Protein AF-A0A930RE83-F1 (afdb_monomer)

pLDDT: mean 85.76, std 9.1, range [52.56, 95.69]

InterPro domains:
  IPR011701 Major facilitator superfamily [PF07690] (9-84)
  IPR036259 MFS transporter superfamily [G3DSA:1.20.1250.20] (2-83)
  IPR036259 MFS transporter superfamily [SSF103473] (3-88)

Solvent-accessible surface area (backbone atoms only — not comparable to full-atom values): 5288 Å² total; per-residue (Å²): 108,72,67,59,52,52,50,47,66,58,46,51,61,55,51,57,47,54,55,52,72,74,37,60,81,92,47,38,69,58,52,54,48,51,52,53,49,52,52,54,57,46,47,68,50,52,50,57,52,52,50,53,41,28,75,76,60,34,63,70,55,37,52,49,53,53,51,51,51,51,52,52,48,66,60,45,49,61,56,51,51,54,53,50,53,51,56,50,53,62,69,72,58,131

Secondary structure (DSSP, 8-state):
-HHHHHHHHHHHHHHHHHHHHHS-TTTHHHHHHHHHHHHHHHHHHHHHHHHHHHHHH-HHHHHHHHHHHHHHHHHHHHHHHHHHHHHHHHHH--

Radius of gyration: 18.07 Å; Cα contacts (8 Å, |Δi|>4): 10; chains: 1; bounding box: 36×38×45 Å

Organism: Streptococcus intermedius (NCBI:txid1338)

Foldseek 3Di:
DVVVVVVVVVVVVVVLVVLQVPDDPVCSVVVVVVVVVVVVVVCVVVVVVLVVCCVPVNDPVSVVVVVVVVVVCVVVVVVVVVVVVVVVVVVVPD

Mean predicted aligned error: 7.8 Å

Structure (mmCIF, N/CA/C/O backbone):
data_AF-A0A930RE83-F1
#
_entry.id   AF-A0A930RE83-F1
#
loop_
_atom_site.group_PDB
_atom_site.id
_atom_site.type_symbol
_atom_site.label_atom_id
_atom_site.label_alt_id
_atom_si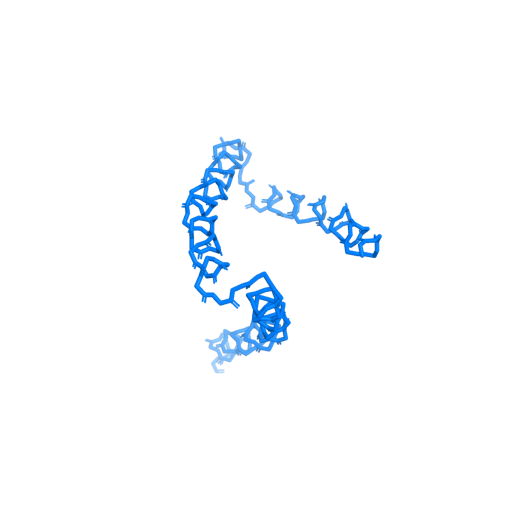te.label_comp_id
_atom_site.label_asym_id
_atom_site.label_entity_id
_atom_site.label_seq_id
_atom_site.pdbx_PDB_ins_code
_atom_site.Cartn_x
_atom_site.Cartn_y
_atom_site.Cartn_z
_atom_site.occupancy
_atom_site.B_iso_or_equiv
_atom_site.auth_seq_id
_atom_site.auth_comp_id
_atom_site.auth_asym_id
_atom_site.auth_atom_id
_atom_site.pdbx_PDB_model_num
ATOM 1 N N . TYR A 1 1 ? 4.317 -6.381 13.478 1.00 69.31 1 TYR A N 1
ATOM 2 C CA . TYR A 1 1 ? 4.946 -5.124 13.025 1.00 69.31 1 TYR A CA 1
ATOM 3 C C . TYR A 1 1 ? 6.361 -5.349 12.485 1.00 69.31 1 TYR A C 1
ATOM 5 O O . TYR A 1 1 ? 6.528 -5.248 11.280 1.00 69.31 1 TYR A O 1
ATOM 13 N N . LEU A 1 2 ? 7.348 -5.751 13.306 1.00 87.56 2 LEU A N 1
ATOM 14 C CA . LEU A 1 2 ? 8.749 -5.931 12.861 1.00 87.56 2 LEU A CA 1
ATOM 15 C C . LEU A 1 2 ? 8.920 -6.915 11.695 1.00 87.56 2 LEU A C 1
ATOM 17 O O . LEU A 1 2 ? 9.555 -6.577 10.707 1.00 87.56 2 LEU A O 1
ATOM 21 N N . ILE A 1 3 ? 8.296 -8.094 11.775 1.00 83.88 3 ILE A N 1
ATOM 22 C CA . ILE A 1 3 ? 8.374 -9.110 10.711 1.00 83.88 3 ILE A CA 1
ATOM 23 C C . ILE A 1 3 ? 7.755 -8.595 9.404 1.00 83.88 3 ILE A C 1
ATOM 25 O O . ILE A 1 3 ? 8.338 -8.766 8.344 1.00 83.88 3 ILE A O 1
ATOM 29 N N . SER A 1 4 ? 6.610 -7.909 9.475 1.00 82.31 4 SER A N 1
ATOM 30 C CA . SER A 1 4 ? 5.948 -7.340 8.292 1.00 82.31 4 SER A CA 1
ATOM 31 C C . SER A 1 4 ? 6.809 -6.277 7.611 1.00 82.31 4 SER A C 1
ATOM 33 O O . SER A 1 4 ? 6.930 -6.285 6.392 1.00 82.31 4 SER A O 1
ATOM 35 N N . ASN A 1 5 ? 7.431 -5.386 8.388 1.00 85.69 5 ASN A N 1
ATOM 36 C CA . ASN A 1 5 ? 8.323 -4.366 7.838 1.00 85.69 5 ASN A CA 1
ATOM 37 C C . ASN A 1 5 ? 9.622 -4.970 7.300 1.00 85.69 5 ASN A C 1
ATOM 39 O O . ASN A 1 5 ? 10.097 -4.527 6.264 1.00 85.69 5 ASN A O 1
ATOM 43 N N . ALA A 1 6 ? 10.174 -5.994 7.956 1.00 86.44 6 ALA A N 1
ATOM 44 C CA . ALA A 1 6 ? 11.346 -6.708 7.459 1.00 86.44 6 ALA A CA 1
ATOM 45 C C . ALA A 1 6 ? 11.051 -7.413 6.126 1.00 86.44 6 ALA A C 1
ATOM 47 O O . ALA A 1 6 ? 11.823 -7.286 5.182 1.00 86.44 6 ALA A O 1
ATOM 48 N N . LEU A 1 7 ? 9.905 -8.094 6.023 1.00 84.81 7 LEU A N 1
ATOM 49 C CA . LEU A 1 7 ? 9.453 -8.711 4.775 1.00 84.81 7 LEU A CA 1
ATOM 50 C C . LEU A 1 7 ? 9.263 -7.667 3.673 1.00 84.81 7 LEU A C 1
ATOM 52 O O . LEU A 1 7 ? 9.759 -7.861 2.569 1.00 84.81 7 LEU A O 1
ATOM 56 N N . TYR A 1 8 ? 8.602 -6.548 3.979 1.00 84.81 8 TYR A N 1
ATOM 57 C CA . TYR A 1 8 ? 8.414 -5.456 3.027 1.00 84.81 8 TYR A CA 1
ATOM 58 C C . TYR A 1 8 ? 9.752 -4.869 2.552 1.00 84.81 8 TYR A C 1
ATOM 60 O O . TYR A 1 8 ? 9.976 -4.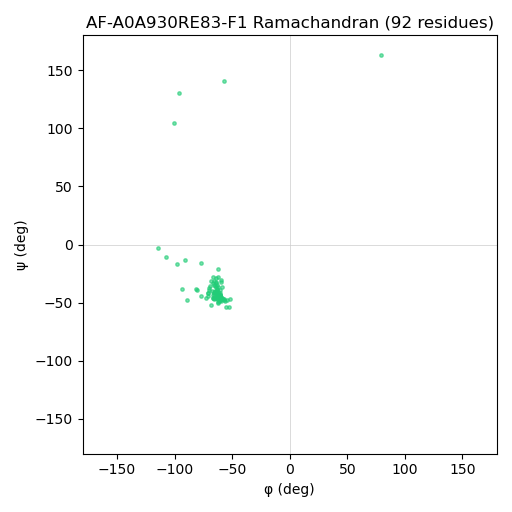749 1.352 1.00 84.81 8 TYR A O 1
ATOM 68 N N . ALA A 1 9 ? 10.670 -4.578 3.477 1.00 87.19 9 ALA A N 1
ATOM 69 C CA . ALA A 1 9 ? 11.977 -4.000 3.171 1.00 87.19 9 ALA A CA 1
ATOM 70 C C . ALA A 1 9 ? 12.870 -4.927 2.331 1.00 87.19 9 ALA A C 1
ATOM 72 O O . ALA A 1 9 ? 13.698 -4.441 1.568 1.00 87.19 9 ALA A O 1
ATOM 73 N N . LEU A 1 10 ? 12.708 -6.246 2.457 1.00 87.94 10 LEU A N 1
ATOM 74 C CA . LEU A 1 10 ? 13.399 -7.223 1.613 1.00 87.94 10 LEU A CA 1
ATOM 75 C C . LEU A 1 10 ? 12.717 -7.393 0.253 1.00 87.94 10 LEU A C 1
ATOM 77 O O . LEU A 1 10 ? 13.395 -7.527 -0.762 1.00 87.94 10 LEU A O 1
ATOM 81 N N . PHE A 1 11 ? 1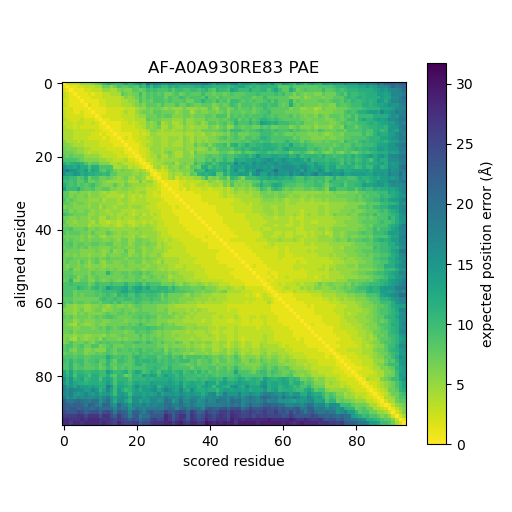1.384 -7.383 0.221 1.00 85.88 11 PHE A N 1
ATOM 82 C CA . PHE A 1 11 ? 10.615 -7.594 -1.002 1.00 85.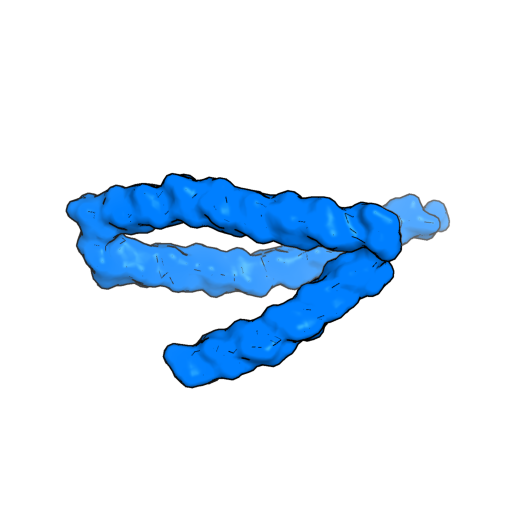88 11 PH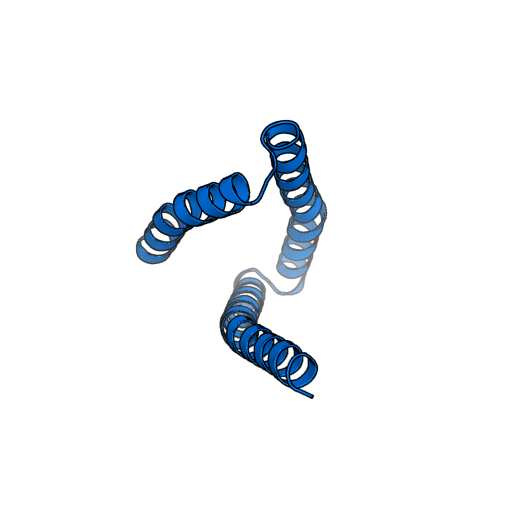E A CA 1
ATOM 83 C C . PHE A 1 11 ? 10.717 -6.411 -1.966 1.00 85.88 11 PHE A C 1
ATOM 85 O O . PHE A 1 11 ? 10.883 -6.613 -3.167 1.00 85.88 11 PHE A O 1
ATOM 92 N N . GLN A 1 12 ? 10.656 -5.187 -1.440 1.00 84.00 12 GLN A N 1
ATOM 93 C CA . GLN A 1 12 ? 10.670 -3.963 -2.235 1.00 84.00 12 GLN A CA 1
ATOM 94 C C . GLN A 1 12 ? 11.862 -3.887 -3.218 1.00 84.00 12 GLN A C 1
ATOM 96 O O . GLN A 1 12 ? 11.610 -3.764 -4.415 1.00 84.00 12 GLN A O 1
ATOM 101 N N . PRO A 1 13 ? 13.138 -4.037 -2.798 1.00 84.69 13 PRO A N 1
ATOM 102 C CA . PRO A 1 13 ? 14.269 -3.946 -3.724 1.00 84.69 13 PRO A CA 1
ATOM 103 C C . PRO A 1 13 ? 14.302 -5.084 -4.751 1.00 84.69 13 PRO A C 1
ATOM 105 O O . PRO A 1 13 ? 14.721 -4.863 -5.882 1.00 84.69 13 PRO A O 1
ATOM 108 N N . ILE A 1 14 ? 13.858 -6.292 -4.385 1.00 85.12 14 ILE A N 1
ATOM 109 C CA . ILE A 1 14 ? 13.802 -7.436 -5.309 1.00 85.12 14 ILE A CA 1
ATOM 110 C C . ILE A 1 14 ? 12.783 -7.157 -6.416 1.00 85.12 14 ILE A C 1
ATOM 112 O O . ILE A 1 14 ? 13.077 -7.337 -7.597 1.00 85.12 14 ILE A O 1
ATOM 116 N N . PHE A 1 15 ? 11.598 -6.689 -6.030 1.00 82.44 15 PHE A N 1
ATOM 117 C CA . PHE A 1 15 ? 10.515 -6.383 -6.953 1.00 82.44 15 PHE A CA 1
ATOM 118 C C . PHE A 1 15 ? 10.853 -5.200 -7.868 1.00 82.44 15 PHE A C 1
ATOM 120 O O . PHE A 1 15 ? 10.688 -5.298 -9.083 1.00 82.44 15 PHE A O 1
ATOM 127 N N . ASP A 1 16 ? 11.392 -4.115 -7.305 1.00 83.06 16 ASP A N 1
ATOM 128 C CA . ASP A 1 16 ? 11.787 -2.929 -8.069 1.00 83.06 16 ASP A CA 1
ATOM 129 C C . ASP A 1 16 ? 12.916 -3.243 -9.065 1.00 83.06 16 ASP A C 1
ATOM 131 O O . ASP A 1 16 ? 12.961 -2.652 -10.146 1.00 83.06 16 ASP A O 1
ATOM 135 N N . ASN A 1 17 ? 13.820 -4.171 -8.729 1.00 84.94 17 ASN A N 1
ATOM 136 C CA . ASN A 1 17 ? 14.888 -4.604 -9.626 1.00 84.94 17 ASN A CA 1
ATOM 137 C C . ASN A 1 17 ? 14.363 -5.473 -10.785 1.00 84.94 17 ASN A C 1
ATOM 139 O O . ASN A 1 17 ? 14.694 -5.193 -11.935 1.00 84.94 17 ASN A O 1
ATOM 143 N N . ASP A 1 18 ? 13.499 -6.463 -10.516 1.00 84.25 18 ASP A N 1
ATOM 144 C CA . ASP A 1 18 ? 12.898 -7.313 -11.566 1.00 84.25 18 ASP A CA 1
ATOM 145 C C . ASP A 1 18 ? 12.024 -6.490 -12.529 1.00 84.25 18 ASP A C 1
ATOM 147 O O . ASP A 1 18 ? 12.119 -6.639 -13.748 1.00 84.25 18 ASP A O 1
ATOM 151 N N . LEU A 1 19 ? 11.231 -5.544 -12.008 1.00 79.38 19 LEU A N 1
ATOM 152 C CA . LEU A 1 19 ? 10.470 -4.603 -12.837 1.00 79.38 19 LEU A CA 1
ATOM 153 C C . LEU A 1 19 ? 11.385 -3.796 -13.754 1.00 79.38 19 LEU A C 1
ATOM 155 O O . LEU A 1 19 ? 11.115 -3.660 -14.945 1.00 79.38 19 LEU A O 1
ATOM 159 N N . GLN A 1 20 ? 12.468 -3.254 -13.205 1.00 78.38 20 GLN A N 1
ATOM 160 C CA . GLN A 1 20 ? 13.418 -2.465 -13.971 1.00 78.38 20 GLN A CA 1
ATOM 161 C C . GLN A 1 20 ? 14.108 -3.292 -15.056 1.00 78.38 20 GLN A C 1
ATOM 163 O O . GLN A 1 20 ? 14.262 -2.793 -16.170 1.00 78.38 20 GLN A O 1
ATOM 168 N N . GLU A 1 21 ? 14.496 -4.533 -14.771 1.00 83.00 21 GLU A N 1
ATOM 169 C CA . GLU A 1 21 ? 15.133 -5.443 -15.730 1.00 83.00 21 GLU A CA 1
ATOM 170 C C . GLU A 1 21 ? 14.214 -5.789 -16.912 1.00 83.00 21 GLU A C 1
ATOM 172 O O . GLU A 1 21 ? 14.671 -5.872 -18.050 1.00 83.00 21 GLU A O 1
ATOM 177 N N . ARG A 1 22 ? 12.902 -5.895 -16.670 1.00 81.88 22 ARG A N 1
ATOM 178 C CA . ARG A 1 22 ? 11.894 -6.139 -17.717 1.00 81.88 22 ARG A CA 1
ATOM 179 C C . ARG A 1 22 ? 11.555 -4.905 -18.558 1.00 81.88 22 ARG A C 1
ATOM 181 O O . ARG A 1 22 ? 10.928 -5.047 -19.608 1.00 81.88 22 ARG A O 1
ATOM 188 N N . LEU A 1 23 ? 11.916 -3.705 -18.103 1.00 82.56 23 LEU A N 1
ATOM 189 C CA . LEU A 1 23 ? 11.586 -2.446 -18.772 1.00 82.56 23 LEU A CA 1
ATOM 190 C C . LEU A 1 23 ? 12.736 -1.964 -19.676 1.00 82.56 23 LEU A C 1
ATOM 192 O O . LEU A 1 23 ? 13.866 -1.838 -19.192 1.00 82.56 23 LEU A O 1
ATOM 196 N N . PRO A 1 24 ? 12.458 -1.598 -20.945 1.00 79.44 24 PRO A N 1
ATOM 197 C CA . PRO A 1 24 ? 13.442 -0.963 -21.819 1.00 79.44 24 PRO A CA 1
ATOM 198 C C . PRO A 1 24 ? 13.988 0.321 -21.187 1.00 79.44 24 PRO A C 1
ATOM 200 O O . PRO A 1 24 ? 13.243 1.086 -20.557 1.00 79.44 24 PRO A O 1
ATOM 203 N N . SER A 1 25 ? 15.291 0.562 -21.334 1.00 76.25 25 SER A N 1
ATOM 204 C CA . SER A 1 25 ? 15.985 1.663 -20.657 1.00 76.25 25 SER A CA 1
ATOM 205 C C . SER A 1 25 ? 15.447 3.036 -21.067 1.00 76.25 25 SER A C 1
ATOM 207 O O . SER A 1 25 ? 15.450 3.955 -20.248 1.00 76.25 25 SER A O 1
ATOM 209 N N . GLU A 1 26 ? 14.907 3.162 -22.281 1.00 80.88 26 GLU A N 1
ATOM 210 C CA . GLU A 1 26 ? 14.370 4.405 -22.833 1.00 80.88 26 GLU A CA 1
ATOM 211 C C . GLU A 1 26 ? 13.097 4.872 -22.114 1.00 80.88 26 GLU A C 1
ATOM 213 O O . GLU A 1 26 ? 12.855 6.072 -22.003 1.00 80.88 26 GLU A O 1
ATOM 218 N N . VAL A 1 27 ? 12.285 3.939 -21.601 1.00 82.50 27 VAL A N 1
ATOM 219 C CA . VAL A 1 27 ? 10.979 4.238 -20.980 1.00 82.50 27 VAL A CA 1
ATOM 220 C C . VAL A 1 27 ? 10.927 3.926 -19.486 1.00 82.50 27 VAL A C 1
ATOM 222 O O . VAL A 1 27 ? 9.912 4.200 -18.844 1.00 82.50 27 VAL A O 1
ATOM 225 N N . ARG A 1 28 ? 12.003 3.380 -18.900 1.00 84.00 28 ARG A N 1
ATOM 226 C CA . ARG A 1 28 ? 12.053 2.947 -17.492 1.00 84.00 28 ARG A CA 1
ATOM 227 C C . ARG A 1 28 ? 11.605 4.044 -16.522 1.00 84.00 28 ARG A C 1
ATOM 229 O O . ARG A 1 28 ? 10.777 3.781 -15.655 1.00 84.00 28 ARG A O 1
ATOM 236 N N . ALA A 1 29 ? 12.100 5.272 -16.690 1.00 83.62 29 ALA A N 1
ATOM 237 C CA . ALA A 1 29 ? 11.733 6.398 -15.827 1.00 83.62 29 ALA A CA 1
ATOM 238 C C . ALA A 1 29 ? 10.240 6.758 -15.939 1.00 83.62 29 ALA A C 1
ATOM 240 O O . ALA A 1 29 ? 9.572 6.999 -14.930 1.00 83.62 29 ALA A O 1
ATOM 241 N N . THR A 1 30 ? 9.690 6.738 -17.155 1.00 88.31 30 THR A N 1
ATOM 242 C CA . THR A 1 30 ? 8.268 6.999 -17.408 1.00 88.31 30 THR A CA 1
ATOM 243 C C . THR A 1 30 ? 7.396 5.902 -16.806 1.00 88.31 30 THR A C 1
ATOM 245 O O . THR A 1 30 ? 6.438 6.201 -16.101 1.00 88.31 30 THR A O 1
ATOM 248 N N . MET A 1 31 ? 7.753 4.635 -17.012 1.00 87.44 31 MET A N 1
ATOM 249 C CA . MET A 1 31 ? 7.014 3.488 -16.481 1.00 87.44 31 MET A CA 1
ATOM 250 C C . MET A 1 31 ? 7.044 3.439 -14.952 1.00 87.44 31 MET A C 1
ATOM 252 O O . MET A 1 31 ? 6.013 3.194 -14.330 1.00 87.44 31 MET A O 1
ATOM 256 N N . LEU A 1 32 ? 8.183 3.758 -14.333 1.00 85.94 32 LEU A N 1
ATOM 257 C CA . LEU A 1 32 ? 8.288 3.869 -12.878 1.00 85.94 32 LEU A CA 1
ATOM 258 C C . LEU A 1 32 ? 7.441 5.028 -12.321 1.00 85.94 32 LEU A C 1
ATOM 260 O O . LEU A 1 32 ? 6.827 4.906 -11.257 1.00 85.94 32 LEU A O 1
ATOM 264 N N . SER A 1 33 ? 7.348 6.135 -13.063 1.00 88.50 33 SER A N 1
ATOM 265 C CA . SER A 1 33 ? 6.469 7.257 -12.708 1.00 88.50 33 SER A CA 1
ATOM 266 C C . SER A 1 33 ? 4.996 6.862 -12.811 1.00 88.50 33 SER A C 1
ATOM 268 O O . SER A 1 33 ? 4.226 7.130 -11.893 1.00 88.50 33 SER A O 1
ATOM 270 N N . VAL A 1 34 ? 4.603 6.154 -13.876 1.00 90.38 34 VAL A N 1
ATOM 271 C CA . VAL A 1 34 ? 3.242 5.619 -14.035 1.00 90.38 34 VAL A CA 1
ATOM 272 C C . VAL A 1 34 ? 2.908 4.642 -12.910 1.00 90.38 34 VAL A C 1
ATOM 274 O O . VAL A 1 34 ? 1.833 4.743 -12.326 1.00 90.38 34 VAL A O 1
ATOM 277 N N . TYR A 1 35 ? 3.828 3.745 -12.548 1.00 86.88 35 TYR A N 1
ATOM 278 C CA . TYR A 1 35 ? 3.657 2.839 -11.411 1.00 86.88 35 TYR A CA 1
ATOM 279 C C . TYR A 1 35 ? 3.384 3.607 -10.109 1.00 86.88 35 TYR A C 1
ATOM 281 O O . TYR A 1 35 ? 2.393 3.343 -9.424 1.00 86.88 35 TYR A O 1
ATOM 289 N N . SER A 1 36 ? 4.196 4.627 -9.821 1.00 88.25 36 SER A N 1
ATOM 290 C CA . SER A 1 36 ? 3.999 5.504 -8.660 1.00 88.25 36 SER A CA 1
ATOM 291 C C . SER A 1 36 ? 2.648 6.232 -8.707 1.00 88.25 36 SER A C 1
ATOM 293 O O . SER A 1 36 ? 1.941 6.292 -7.704 1.00 88.25 36 SER A O 1
ATOM 295 N N . MET A 1 37 ? 2.236 6.728 -9.878 1.00 94.31 37 MET A N 1
ATOM 296 C CA . MET A 1 37 ? 0.937 7.383 -10.058 1.00 94.31 37 MET A CA 1
ATOM 297 C C . MET A 1 37 ? -0.234 6.426 -9.834 1.00 94.31 37 MET A C 1
ATOM 299 O O . MET A 1 37 ? -1.216 6.811 -9.206 1.00 94.31 37 MET A O 1
ATOM 303 N N . MET A 1 38 ? -0.145 5.184 -10.313 1.00 92.38 38 MET A N 1
ATOM 304 C CA . MET A 1 38 ? -1.172 4.164 -10.080 1.00 92.38 38 MET A CA 1
ATOM 305 C C . MET A 1 38 ? -1.302 3.833 -8.594 1.00 92.38 38 MET A C 1
ATOM 307 O O . MET A 1 38 ? -2.420 3.703 -8.092 1.00 92.38 38 MET A O 1
ATOM 311 N N . PHE A 1 39 ? -0.183 3.766 -7.869 1.00 88.31 39 PHE A N 1
ATOM 312 C CA . PHE A 1 39 ? -0.197 3.619 -6.417 1.00 88.31 39 PHE A CA 1
ATOM 313 C C . PHE A 1 39 ? -0.895 4.807 -5.739 1.00 88.31 39 PHE A C 1
ATOM 315 O O . PHE A 1 39 ? -1.810 4.610 -4.938 1.00 88.31 39 PHE A O 1
ATOM 322 N N . SER A 1 40 ? -0.546 6.042 -6.107 1.00 93.88 40 SER A N 1
ATOM 323 C CA . SER A 1 40 ? -1.197 7.243 -5.568 1.00 93.88 40 SER A CA 1
ATOM 324 C C . SER A 1 40 ? -2.694 7.303 -5.888 1.00 93.88 40 SER A C 1
ATOM 326 O O . SER A 1 40 ? -3.496 7.595 -5.005 1.00 93.88 40 SER A O 1
ATOM 328 N N . LEU A 1 41 ? -3.097 6.986 -7.120 1.00 95.12 41 LEU A N 1
ATOM 329 C CA . LEU A 1 41 ? -4.505 6.949 -7.526 1.00 95.12 41 LEU A CA 1
ATOM 330 C C . LEU A 1 41 ? -5.284 5.871 -6.769 1.00 95.12 41 LEU A C 1
ATOM 332 O O . LEU A 1 41 ? -6.422 6.102 -6.366 1.00 95.12 41 LEU A O 1
ATOM 336 N N . SER A 1 42 ? -4.654 4.727 -6.504 1.00 94.44 42 SER A N 1
ATOM 337 C CA . SER A 1 42 ? -5.239 3.688 -5.656 1.00 94.44 42 SER A CA 1
ATOM 338 C C . SER A 1 42 ? -5.487 4.217 -4.241 1.00 94.44 42 SER A C 1
ATOM 340 O O . SER A 1 42 ? -6.579 4.033 -3.707 1.00 94.44 42 SER A O 1
ATOM 342 N N . MET A 1 43 ? -4.530 4.940 -3.649 1.00 92.88 43 MET A N 1
ATOM 343 C CA . MET A 1 43 ? -4.681 5.520 -2.305 1.00 92.88 43 MET A CA 1
ATOM 344 C C . MET A 1 43 ? -5.870 6.480 -2.196 1.00 92.88 43 MET A C 1
ATOM 346 O O . MET A 1 43 ? -6.572 6.459 -1.186 1.00 92.88 43 MET A O 1
ATOM 350 N N . ILE A 1 44 ? -6.152 7.259 -3.245 1.00 95.69 44 ILE A N 1
ATOM 351 C CA . ILE A 1 44 ? -7.318 8.159 -3.295 1.00 95.69 44 ILE A CA 1
ATOM 352 C C . ILE A 1 44 ? -8.636 7.389 -3.147 1.00 95.69 44 ILE A C 1
ATOM 354 O O . ILE A 1 44 ? -9.589 7.927 -2.596 1.00 95.69 44 ILE A O 1
ATOM 358 N N . VAL A 1 45 ? -8.704 6.136 -3.597 1.00 93.62 45 VAL A N 1
ATOM 359 C CA . VAL A 1 45 ? -9.902 5.294 -3.464 1.00 93.62 45 VAL A CA 1
ATOM 360 C C . VAL A 1 45 ? -9.885 4.515 -2.150 1.00 93.62 45 VAL A C 1
ATOM 362 O O . VAL A 1 45 ? -10.876 4.498 -1.418 1.00 93.62 45 VAL A O 1
ATOM 365 N N . PHE A 1 46 ? -8.759 3.879 -1.822 1.00 92.19 46 PHE A N 1
ATOM 366 C CA . PHE A 1 46 ? -8.661 2.984 -0.669 1.00 92.19 46 PHE A CA 1
ATOM 367 C C . PHE A 1 46 ? -8.740 3.715 0.672 1.00 92.19 46 PHE A C 1
ATOM 369 O O . PHE A 1 46 ? -9.326 3.173 1.611 1.00 92.19 46 PHE A O 1
ATOM 376 N N . PHE A 1 47 ? -8.192 4.928 0.789 1.00 92.88 47 PHE A N 1
ATOM 377 C CA . PHE A 1 47 ? -8.219 5.667 2.054 1.00 92.88 47 PHE A CA 1
ATOM 378 C C . PHE A 1 47 ? -9.631 6.115 2.445 1.00 92.88 47 PHE A C 1
ATOM 380 O O . PHE A 1 47 ? -10.049 5.769 3.551 1.00 92.88 47 PHE A O 1
ATOM 387 N N . PRO A 1 48 ? -10.413 6.792 1.580 1.00 94.62 48 PRO A N 1
ATOM 388 C CA . PRO A 1 48 ? -11.792 7.144 1.908 1.00 94.62 48 PRO A CA 1
ATOM 389 C C . PRO A 1 48 ? -12.675 5.919 2.113 1.00 94.62 48 PRO A C 1
ATOM 391 O O . PRO A 1 48 ? -13.495 5.917 3.023 1.00 94.62 48 PRO A O 1
ATOM 394 N N . LEU A 1 49 ? -12.489 4.861 1.317 1.00 93.75 49 LEU A N 1
ATOM 395 C CA . LEU A 1 49 ? -13.238 3.618 1.487 1.00 93.75 49 LEU A CA 1
ATOM 396 C C . LEU A 1 49 ? -12.974 3.006 2.865 1.00 93.75 49 LEU A C 1
ATOM 398 O O . LEU A 1 49 ? -13.912 2.668 3.579 1.00 93.75 49 LEU A O 1
ATOM 402 N N . THR A 1 50 ? -11.707 2.912 3.270 1.00 92.62 50 THR A N 1
ATOM 403 C CA . THR A 1 50 ? -11.345 2.380 4.590 1.00 92.62 50 THR A CA 1
ATOM 404 C C . THR A 1 50 ? -11.856 3.289 5.707 1.00 92.62 50 THR A C 1
ATOM 406 O O . THR A 1 50 ? -12.392 2.784 6.687 1.00 92.62 50 THR A O 1
ATOM 409 N N . GLY A 1 51 ? -11.753 4.613 5.548 1.00 92.50 51 GLY A N 1
ATOM 410 C CA . GLY A 1 51 ? -12.303 5.588 6.493 1.00 92.50 51 GLY A CA 1
ATOM 411 C C . GLY A 1 51 ? -13.813 5.434 6.667 1.00 92.50 51 GLY A C 1
ATOM 412 O O . GLY A 1 51 ? -14.291 5.315 7.788 1.00 92.50 51 GLY A O 1
ATOM 413 N N . TRP A 1 52 ? -14.550 5.297 5.565 1.00 95.38 52 TRP A N 1
ATOM 414 C CA . TRP A 1 52 ? -15.988 5.048 5.599 1.00 95.38 52 TRP A CA 1
ATOM 415 C C . TRP A 1 52 ? -16.333 3.717 6.283 1.00 95.38 52 TRP A C 1
ATOM 417 O O . TRP A 1 52 ? -17.268 3.669 7.081 1.00 95.38 52 TRP A O 1
ATOM 427 N N . LEU A 1 53 ? -15.576 2.637 6.043 1.00 93.81 53 LEU A N 1
ATOM 428 C CA . LEU A 1 53 ? -15.777 1.381 6.782 1.00 93.81 53 LEU A CA 1
ATOM 429 C C . LEU A 1 53 ? -15.552 1.578 8.287 1.00 93.81 53 LEU A C 1
ATOM 431 O O . LEU A 1 53 ? -16.352 1.092 9.086 1.00 93.81 53 LEU A O 1
ATOM 435 N N . ILE A 1 54 ? -14.500 2.306 8.668 1.00 95.31 54 ILE A N 1
ATOM 436 C CA . ILE A 1 54 ? -14.185 2.596 10.071 1.00 95.31 54 ILE A CA 1
ATOM 437 C C . ILE A 1 54 ? -15.317 3.388 10.729 1.00 95.31 54 ILE A C 1
ATOM 439 O O . ILE A 1 54 ? -15.722 3.031 11.834 1.00 95.31 54 ILE A O 1
ATOM 443 N N . ASP A 1 55 ? -15.856 4.403 10.055 1.00 94.75 55 ASP A N 1
ATOM 444 C CA . ASP A 1 55 ? -16.925 5.247 10.595 1.00 94.75 55 ASP A CA 1
ATOM 445 C C . ASP A 1 55 ? -18.225 4.461 10.847 1.00 94.75 55 ASP A C 1
ATOM 447 O O . ASP A 1 55 ? -18.948 4.753 11.798 1.00 94.75 55 ASP A O 1
ATOM 451 N N . ASN A 1 56 ? -18.516 3.436 10.035 1.00 93.94 56 ASN A N 1
ATOM 452 C CA . ASN A 1 56 ? -19.753 2.649 10.145 1.00 93.94 56 ASN A CA 1
ATOM 453 C C . ASN A 1 56 ? -19.617 1.384 11.010 1.00 93.94 56 ASN A C 1
ATOM 455 O O . ASN A 1 56 ? -20.554 1.016 11.716 1.00 93.94 56 ASN A O 1
ATOM 459 N N . LEU A 1 57 ? -18.483 0.681 10.937 1.00 92.12 57 LEU A N 1
ATOM 4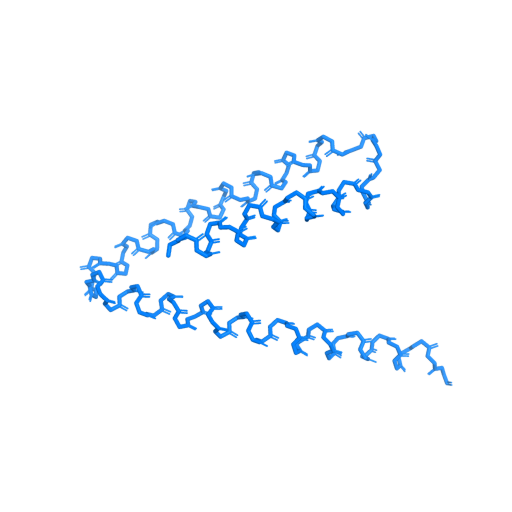60 C CA . LEU A 1 57 ? -18.273 -0.629 11.577 1.00 92.12 57 LEU A CA 1
ATOM 461 C C . LEU A 1 57 ? -17.342 -0.558 12.795 1.00 92.12 57 LEU A C 1
ATOM 463 O O . LEU A 1 57 ? -17.204 -1.532 13.538 1.00 92.12 57 LEU A O 1
ATOM 467 N N . GLY A 1 58 ? -16.681 0.580 12.994 1.00 92.44 58 GLY A N 1
ATOM 468 C CA . GLY A 1 58 ? -15.622 0.752 13.974 1.00 92.44 58 GLY A CA 1
ATOM 469 C C . GLY A 1 58 ? -14.275 0.201 13.499 1.00 92.44 58 GLY A C 1
ATOM 470 O O . GLY A 1 58 ? -14.164 -0.609 12.571 1.00 92.44 58 GLY A O 1
ATOM 471 N N . PHE A 1 59 ? -13.214 0.632 14.183 1.00 91.31 59 PHE A N 1
ATOM 472 C CA . PHE A 1 59 ? -11.833 0.278 13.847 1.00 91.31 59 PHE A CA 1
ATOM 473 C C . PHE A 1 59 ? -11.576 -1.235 13.882 1.00 91.31 59 PHE A C 1
ATOM 475 O O . PHE A 1 59 ? -11.016 -1.787 12.937 1.00 91.31 59 PHE A O 1
ATOM 482 N N . VAL A 1 60 ? -11.995 -1.917 14.955 1.00 93.25 60 VAL A N 1
ATOM 483 C CA . VAL A 1 60 ? -11.667 -3.337 15.185 1.00 93.25 60 VAL A CA 1
ATOM 484 C C . VAL A 1 60 ? -12.234 -4.227 14.081 1.00 93.25 60 VAL A C 1
ATOM 486 O O . VAL A 1 60 ? -11.505 -5.022 13.493 1.00 93.25 60 VAL A O 1
ATOM 489 N N . VAL A 1 61 ? -13.522 -4.068 13.772 1.00 93.44 61 VAL A N 1
ATOM 490 C CA . VAL A 1 61 ? -14.214 -4.881 12.764 1.00 93.44 61 VAL A CA 1
ATOM 491 C C . VAL A 1 61 ? -13.647 -4.601 11.373 1.00 93.44 61 VAL A C 1
ATOM 493 O O . VAL A 1 61 ? -13.375 -5.537 10.622 1.00 93.44 61 VAL A O 1
ATOM 496 N N . THR A 1 62 ? -13.383 -3.333 11.052 1.00 93.69 62 THR A N 1
ATOM 497 C CA . THR A 1 62 ? -12.819 -2.944 9.753 1.00 93.69 62 THR A CA 1
ATOM 498 C C . THR A 1 62 ? -11.438 -3.545 9.521 1.00 93.69 62 THR A C 1
ATOM 500 O O . THR A 1 62 ? -11.208 -4.169 8.486 1.00 93.69 62 THR A O 1
ATOM 503 N N . PHE A 1 63 ? -10.524 -3.423 10.488 1.00 91.50 63 PHE A N 1
ATOM 504 C CA . PHE A 1 63 ? -9.185 -4.000 10.355 1.00 91.50 63 PHE A CA 1
ATOM 505 C C . PHE A 1 63 ? -9.202 -5.529 10.309 1.00 91.50 63 PHE A C 1
ATOM 507 O O . PHE A 1 63 ? -8.371 -6.118 9.619 1.00 91.50 63 PHE A O 1
ATOM 514 N N . LEU A 1 64 ? -10.152 -6.178 10.988 1.00 94.19 64 LEU A N 1
ATOM 515 C CA . LEU A 1 64 ? -10.309 -7.630 10.929 1.00 94.19 64 LEU A CA 1
ATOM 516 C C . LEU A 1 64 ? -10.727 -8.084 9.524 1.00 94.19 64 LEU A C 1
ATOM 518 O O . LEU A 1 64 ? -10.102 -8.990 8.970 1.00 94.19 64 LEU A O 1
ATOM 522 N N . TYR A 1 65 ? -11.709 -7.415 8.910 1.00 92.50 65 TYR A N 1
ATOM 523 C CA . TYR A 1 65 ? -12.094 -7.685 7.521 1.00 92.50 65 TYR A CA 1
ATOM 524 C C . TYR A 1 65 ? -10.958 -7.399 6.538 1.00 92.50 65 TYR A C 1
ATOM 526 O O . TYR A 1 65 ? -10.696 -8.224 5.663 1.00 92.50 65 TYR A O 1
ATOM 534 N N . LEU A 1 66 ? -10.247 -6.278 6.701 1.00 91.69 66 LEU A N 1
ATOM 535 C CA . LEU A 1 66 ? -9.117 -5.923 5.840 1.00 91.69 66 LEU A CA 1
ATOM 536 C C . LEU A 1 66 ? -7.997 -6.970 5.930 1.00 91.69 66 LEU A C 1
ATOM 538 O O . LEU A 1 66 ? -7.463 -7.410 4.914 1.00 91.69 66 LEU A O 1
ATOM 542 N N . GLY A 1 67 ? -7.669 -7.409 7.148 1.00 90.69 67 GLY A N 1
ATOM 543 C CA . GLY A 1 67 ? -6.666 -8.440 7.394 1.00 90.69 67 GLY A CA 1
ATOM 544 C C . GLY A 1 67 ? -7.063 -9.790 6.798 1.00 90.69 67 GLY A C 1
ATOM 545 O O . GLY A 1 67 ? -6.260 -10.417 6.108 1.00 90.69 67 GLY A O 1
ATOM 546 N N . PHE A 1 68 ? -8.312 -10.216 6.999 1.00 94.06 68 PHE A N 1
ATOM 547 C CA . PHE A 1 68 ? -8.826 -11.452 6.409 1.00 94.06 68 PHE A CA 1
ATOM 548 C C . PHE A 1 68 ? -8.790 -11.410 4.876 1.00 94.06 68 PHE A C 1
ATOM 550 O O . PHE A 1 68 ? -8.334 -12.360 4.239 1.00 94.06 68 PHE A O 1
ATOM 557 N N . PHE A 1 69 ? -9.201 -10.286 4.287 1.00 92.62 69 PHE A N 1
ATOM 558 C CA . PHE A 1 69 ? -9.159 -10.057 2.846 1.00 92.62 69 PHE A CA 1
ATOM 559 C C . PHE A 1 69 ? -7.733 -10.155 2.282 1.00 92.62 69 PHE A C 1
ATOM 561 O O . PHE A 1 69 ? -7.512 -10.845 1.285 1.00 92.62 69 PHE A O 1
ATOM 568 N N . LEU A 1 70 ? -6.747 -9.547 2.950 1.00 89.44 70 LEU A N 1
ATOM 569 C CA . LEU A 1 70 ? -5.338 -9.628 2.551 1.00 89.44 70 LEU A CA 1
ATOM 570 C C . LEU A 1 70 ? -4.795 -11.062 2.610 1.00 89.44 70 LEU A C 1
ATOM 572 O O . LEU A 1 70 ? -4.132 -11.505 1.671 1.00 89.44 70 LEU A O 1
ATOM 576 N N . VAL A 1 71 ? -5.104 -11.811 3.674 1.00 91.75 71 VAL A N 1
ATOM 577 C CA . VAL A 1 71 ? -4.687 -13.218 3.798 1.00 91.75 71 VAL A CA 1
ATOM 578 C C . VAL A 1 71 ? -5.315 -14.065 2.691 1.00 91.75 71 VAL A C 1
ATOM 580 O O . VAL A 1 71 ? -4.606 -14.807 2.011 1.00 91.75 71 VAL A O 1
ATOM 583 N N . MET A 1 72 ? -6.616 -13.902 2.449 1.00 93.31 72 MET A N 1
ATOM 584 C CA . MET A 1 72 ? -7.332 -14.569 1.360 1.00 93.31 72 MET A CA 1
ATOM 585 C C . MET A 1 72 ? -6.681 -14.319 -0.003 1.00 93.31 72 MET A C 1
ATOM 587 O O . MET A 1 72 ? -6.428 -15.276 -0.737 1.00 93.31 72 MET A O 1
ATOM 591 N N . ILE A 1 73 ? -6.354 -13.064 -0.325 1.00 90.75 73 ILE A N 1
ATOM 592 C CA . ILE A 1 73 ? -5.673 -12.714 -1.579 1.00 90.75 73 ILE A CA 1
ATOM 593 C C . ILE A 1 73 ? -4.292 -13.357 -1.648 1.00 90.75 73 ILE A C 1
ATOM 595 O O . ILE A 1 73 ? -3.960 -13.960 -2.667 1.00 90.75 73 ILE A O 1
ATOM 599 N N . SER A 1 74 ? -3.501 -13.266 -0.576 1.00 87.19 74 SER A N 1
ATOM 600 C CA . SER A 1 74 ? -2.140 -13.813 -0.550 1.00 87.19 74 SER A CA 1
ATOM 601 C C . SER A 1 74 ? -2.099 -15.324 -0.802 1.00 87.19 74 SER A C 1
ATOM 603 O O . SER A 1 74 ? -1.169 -15.811 -1.439 1.00 87.19 74 SER A O 1
ATOM 605 N N . LEU A 1 75 ? -3.132 -16.059 -0.373 1.00 90.81 75 LEU A N 1
ATOM 606 C CA . LEU A 1 75 ? -3.266 -17.494 -0.619 1.00 90.81 75 LEU A CA 1
ATOM 607 C C . LEU A 1 75 ? -3.823 -17.796 -2.019 1.00 90.81 75 LEU A C 1
ATOM 609 O O . LEU A 1 75 ? -3.389 -18.745 -2.672 1.00 90.81 75 LEU A O 1
ATOM 613 N N . LEU A 1 76 ? -4.778 -16.993 -2.499 1.00 90.38 76 LEU A N 1
ATOM 614 C CA . LEU A 1 76 ? -5.394 -17.162 -3.818 1.00 90.38 76 LEU A CA 1
ATOM 615 C C . LEU A 1 76 ? -4.437 -16.836 -4.967 1.00 90.38 76 LEU A C 1
ATOM 617 O O . LEU A 1 76 ? -4.456 -17.536 -5.978 1.00 90.38 76 LEU A O 1
ATOM 621 N N . LEU A 1 77 ? -3.605 -15.802 -4.827 1.00 87.94 77 LEU A N 1
ATOM 622 C CA . LEU A 1 77 ? -2.708 -15.313 -5.874 1.00 87.94 77 LEU A CA 1
ATOM 623 C C . LEU A 1 77 ? -1.763 -16.403 -6.427 1.00 87.94 77 LEU A C 1
ATOM 625 O O . LEU A 1 77 ? -1.797 -16.626 -7.638 1.00 87.94 77 LEU A O 1
ATOM 629 N N . PRO A 1 78 ? -0.975 -17.141 -5.615 1.00 87.25 78 PRO A N 1
ATOM 630 C CA . PRO A 1 78 ? -0.090 -18.187 -6.132 1.00 87.25 78 PRO A CA 1
ATOM 631 C C . PRO A 1 78 ? -0.869 -19.352 -6.750 1.00 87.25 78 PRO A C 1
ATOM 633 O O . PRO A 1 78 ? -0.446 -19.909 -7.761 1.00 87.25 78 PRO A O 1
ATOM 636 N N . VAL A 1 79 ? -2.040 -19.696 -6.201 1.00 87.12 79 VAL A N 1
ATOM 637 C CA . VAL A 1 79 ? -2.905 -20.744 -6.764 1.00 87.12 79 VAL A CA 1
ATOM 638 C C . VAL A 1 79 ? -3.438 -20.322 -8.132 1.00 87.12 79 VAL A C 1
ATOM 640 O O . VAL A 1 79 ? -3.467 -21.123 -9.064 1.00 87.12 79 VAL A O 1
ATOM 643 N N . PHE A 1 80 ? -3.863 -19.068 -8.270 1.00 85.69 80 PHE A N 1
ATOM 644 C CA . PHE A 1 80 ? -4.410 -18.538 -9.511 1.00 85.69 80 PHE A CA 1
ATOM 645 C C . PHE A 1 80 ? -3.327 -18.361 -10.580 1.00 85.69 80 PHE A C 1
ATOM 647 O O . PHE A 1 80 ? -3.514 -18.802 -11.713 1.00 85.69 80 PHE A O 1
ATOM 654 N N . LEU A 1 81 ? -2.168 -17.812 -10.208 1.00 85.56 81 LEU A N 1
ATOM 655 C CA . LEU A 1 81 ? -1.000 -17.700 -11.083 1.00 85.56 81 LEU A CA 1
ATOM 656 C C . LEU A 1 81 ? -0.511 -19.079 -11.538 1.00 85.56 81 LEU A C 1
ATOM 658 O O . LEU A 1 81 ? -0.308 -19.283 -12.730 1.00 85.56 81 LEU A O 1
ATOM 662 N N . GLY A 1 82 ? -0.423 -20.055 -10.629 1.00 81.81 82 GLY A N 1
ATOM 663 C CA . GLY A 1 82 ? -0.062 -21.432 -10.972 1.00 81.81 82 GLY A CA 1
ATOM 664 C C . GLY A 1 82 ? -1.069 -22.099 -11.915 1.00 81.81 82 GLY A C 1
ATOM 665 O O . GLY A 1 82 ? -0.681 -22.829 -12.824 1.00 81.81 82 GLY A O 1
ATOM 666 N N . LYS A 1 83 ? -2.369 -21.816 -11.755 1.00 81.62 83 LYS A N 1
ATOM 667 C CA . LYS A 1 83 ? -3.413 -22.285 -12.683 1.00 81.62 83 LYS A CA 1
ATOM 668 C C . LYS A 1 83 ? -3.308 -21.632 -14.063 1.00 81.62 83 LYS A C 1
ATOM 670 O O . LYS A 1 83 ? -3.529 -22.314 -15.060 1.00 81.62 83 LYS A O 1
ATOM 675 N N . MET A 1 84 ? -2.998 -20.337 -14.136 1.00 79.31 84 MET A N 1
ATOM 676 C CA . MET A 1 84 ? -2.828 -19.638 -15.414 1.00 79.31 84 MET A CA 1
ATOM 677 C C . MET A 1 84 ? -1.554 -20.067 -16.139 1.00 79.31 84 MET A C 1
ATOM 679 O O . MET A 1 84 ? -1.621 -20.309 -17.338 1.00 79.31 84 MET A O 1
ATOM 683 N N . ALA A 1 85 ? -0.440 -20.238 -15.424 1.00 79.75 85 ALA A N 1
ATOM 684 C CA . ALA A 1 85 ? 0.808 -20.742 -15.993 1.00 79.75 85 ALA A CA 1
ATOM 685 C C . ALA A 1 85 ? 0.605 -22.117 -16.651 1.00 79.75 85 ALA A C 1
ATOM 687 O O . ALA A 1 85 ? 0.936 -22.292 -17.818 1.00 79.75 85 ALA A O 1
ATOM 688 N N . LYS A 1 86 ? -0.078 -23.045 -15.961 1.00 74.56 86 LYS A N 1
ATOM 689 C CA . LYS A 1 86 ? -0.422 -24.362 -16.527 1.00 74.56 86 LYS A CA 1
ATOM 690 C C . LYS A 1 86 ? -1.301 -24.278 -17.778 1.00 74.56 86 LYS A C 1
ATOM 692 O O . LYS A 1 86 ? -1.079 -25.024 -18.718 1.00 74.56 86 LYS A O 1
ATOM 697 N N . ARG A 1 87 ? -2.275 -23.357 -17.822 1.00 72.50 87 ARG A N 1
ATOM 698 C CA . ARG A 1 87 ? -3.110 -23.150 -19.023 1.00 72.50 87 ARG A CA 1
ATOM 699 C C . ARG A 1 87 ? -2.337 -22.588 -20.211 1.00 72.50 87 ARG A C 1
ATOM 701 O O . ARG A 1 87 ? -2.793 -22.764 -21.334 1.00 72.50 87 ARG A O 1
ATOM 708 N N . ILE A 1 88 ? -1.263 -21.839 -19.970 1.00 70.94 88 ILE A N 1
ATOM 709 C CA . ILE A 1 88 ? -0.419 -21.295 -21.036 1.00 70.94 88 ILE A CA 1
ATOM 710 C C . ILE A 1 88 ? 0.481 -22.407 -21.583 1.00 70.94 88 ILE A C 1
ATOM 712 O O . ILE A 1 88 ? 0.516 -22.574 -22.797 1.00 70.94 88 ILE A O 1
ATOM 716 N N . ASP A 1 89 ? 1.093 -23.221 -20.717 1.00 69.50 89 ASP A N 1
ATOM 717 C CA . ASP A 1 89 ? 1.886 -24.387 -21.140 1.00 69.50 89 ASP A CA 1
ATOM 718 C C . ASP A 1 89 ? 1.043 -25.421 -21.910 1.00 69.50 89 ASP A C 1
ATOM 720 O O . ASP A 1 89 ? 1.442 -25.839 -22.996 1.00 69.50 89 ASP A O 1
ATOM 724 N N . ASP A 1 90 ?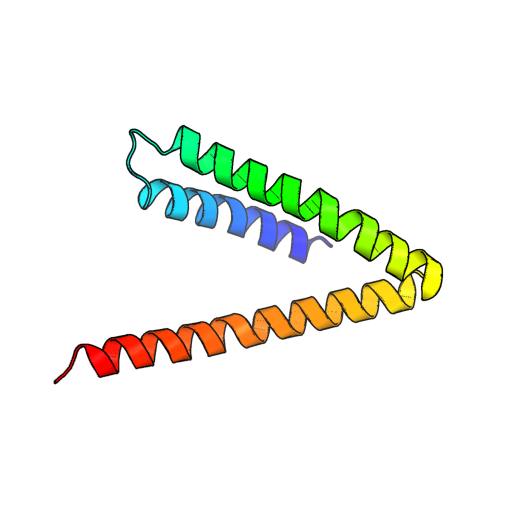 -0.168 -25.748 -21.439 1.00 62.59 90 ASP A N 1
ATOM 725 C CA . ASP A 1 90 ? -1.095 -26.659 -22.142 1.00 62.59 90 ASP A CA 1
ATOM 726 C C . ASP A 1 90 ? -1.534 -26.130 -23.521 1.00 62.59 90 ASP A C 1
ATOM 728 O O . ASP A 1 90 ? -1.993 -26.894 -24.365 1.00 62.59 90 ASP A O 1
ATOM 732 N N . LYS A 1 91 ? -1.430 -24.818 -23.770 1.00 59.38 91 LYS A N 1
ATOM 733 C CA . LYS A 1 91 ? -1.769 -24.205 -25.065 1.00 59.38 91 LYS A CA 1
ATOM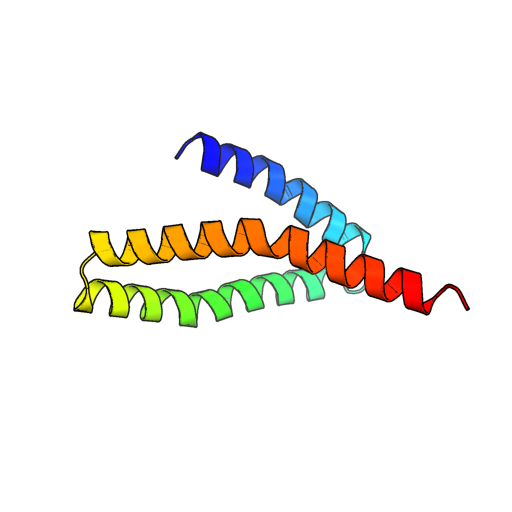 734 C C . LYS A 1 91 ? -0.576 -24.117 -26.019 1.00 59.38 91 LYS A C 1
ATOM 736 O O . LYS A 1 91 ? -0.775 -23.801 -27.190 1.00 59.38 91 LYS A O 1
ATOM 741 N N . ILE A 1 92 ? 0.641 -24.329 -25.513 1.00 58.78 92 ILE A N 1
ATOM 742 C CA . ILE A 1 92 ? 1.903 -24.243 -26.262 1.00 58.78 92 ILE A CA 1
ATOM 743 C C . ILE A 1 92 ? 2.384 -25.636 -26.705 1.00 58.78 92 ILE A C 1
ATOM 745 O O . ILE A 1 92 ? 3.182 -25.730 -27.636 1.00 58.78 92 ILE A O 1
ATOM 749 N N . ILE A 1 93 ? 1.856 -26.716 -26.118 1.00 52.56 93 ILE A N 1
ATOM 750 C CA . ILE A 1 93 ? 2.100 -28.092 -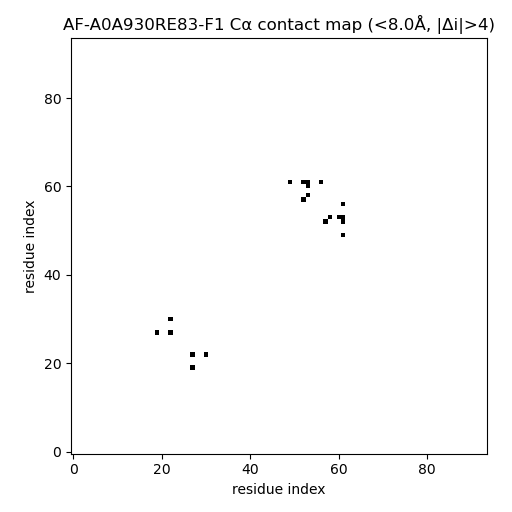26.568 1.00 52.56 93 ILE A CA 1
ATOM 751 C C . ILE A 1 93 ? 0.882 -28.572 -27.389 1.00 52.56 93 ILE A C 1
ATOM 753 O O . ILE A 1 93 ? -0.165 -28.821 -26.791 1.00 52.56 93 ILE A O 1
ATOM 757 N N . PRO A 1 94 ? 0.969 -28.653 -28.734 1.00 53.25 94 PRO A N 1
ATOM 758 C CA . PRO A 1 94 ? -0.038 -29.323 -29.559 1.00 53.25 94 PRO A CA 1
ATOM 759 C C . PRO A 1 94 ? -0.038 -30.847 -29.376 1.00 53.25 94 PRO A C 1
ATOM 761 O O . PRO A 1 94 ? 1.035 -31.417 -29.065 1.00 53.25 94 PRO A O 1
#

Sequence (94 aa):
YLISNALYALFQPIFDNDLQERLPSEVRATMLSVYSMMFSLSMIVFFPLTGWLIDNLGFVVTFLYLGFFLVMISLLLPVFLGKMAKRIDDKIIP